Protein AF-A0A818JCE4-F1 (afdb_monomer)

Foldseek 3Di:
DDPLPVVLLVLLVVCVVVVHALQVSLVVCCVVPHNPSDDSVRSNVSNVCVVCPVDLVVVVVVCCVVPHNPSDDSVRSRVQSVCVVVVNPDPDDDPPPPDDDVVVVVVVVVVVVVPD

Mean predicted aligned error: 14.87 Å

Secondary structure (DSSP, 8-state):
---THHHHHHHHHHHHHTT--HHHHHHHHHHHH-TTSS-HHHHHHHHHHHHTTS-HHHHHHHHHHHH-TTSS-HHHHHHHHHHHHTT----SPPP-TTS--HHHHHHHHHHHHT--

Structure (mmCIF, N/CA/C/O backbone):
data_AF-A0A818JCE4-F1
#
_entry.id   AF-A0A818JCE4-F1
#
loop_
_atom_site.group_PDB
_atom_site.id
_atom_site.type_symbol
_atom_site.label_atom_id
_atom_site.label_alt_id
_atom_site.label_comp_id
_atom_site.label_asym_id
_atom_site.label_entity_id
_atom_site.label_seq_id
_atom_site.pdbx_PDB_ins_code
_atom_site.Cartn_x
_atom_site.Cartn_y
_atom_site.Cartn_z
_atom_site.occupancy
_atom_site.B_iso_or_equiv
_atom_site.auth_seq_id
_atom_site.auth_comp_id
_atom_site.auth_asym_id
_atom_site.auth_atom_id
_atom_site.pdbx_PDB_model_num
ATOM 1 N N . MET A 1 1 ? -24.124 -16.252 -5.272 1.00 34.28 1 MET A N 1
ATOM 2 C CA . MET A 1 1 ? -22.888 -17.059 -5.190 1.00 34.28 1 MET A CA 1
ATOM 3 C C . MET A 1 1 ? -21.723 -16.133 -4.848 1.00 34.28 1 MET A C 1
ATOM 5 O O . MET A 1 1 ? -21.240 -15.426 -5.712 1.00 34.28 1 MET A O 1
ATOM 9 N N . SER A 1 2 ? -21.408 -16.079 -3.548 1.00 39.69 2 SER A N 1
ATOM 10 C CA . SER A 1 2 ? -20.186 -15.589 -2.874 1.00 39.69 2 SER A CA 1
ATOM 11 C C . SER A 1 2 ? -19.444 -14.332 -3.381 1.00 39.69 2 SER A C 1
ATOM 13 O O . SER A 1 2 ? -18.324 -14.432 -3.872 1.00 39.69 2 SER A O 1
ATOM 15 N N . GLU A 1 3 ? -19.983 -13.146 -3.078 1.00 42.41 3 GLU A N 1
ATOM 16 C CA . GLU A 1 3 ? -19.278 -11.838 -3.121 1.00 42.41 3 GLU A CA 1
ATOM 17 C C . GLU A 1 3 ? -18.513 -11.514 -1.809 1.00 42.41 3 GLU A C 1
ATOM 19 O O . GLU A 1 3 ? -18.012 -10.417 -1.582 1.00 42.41 3 GLU A O 1
ATOM 24 N N . ILE A 1 4 ? -18.410 -12.485 -0.901 1.00 45.94 4 ILE A N 1
ATOM 25 C CA . ILE A 1 4 ? -17.935 -12.304 0.480 1.00 45.94 4 ILE A CA 1
ATOM 26 C C . ILE A 1 4 ? -16.392 -12.172 0.636 1.00 45.94 4 ILE A C 1
ATOM 28 O O . ILE A 1 4 ? -15.959 -11.446 1.536 1.00 45.94 4 ILE A O 1
ATOM 32 N N . PRO A 1 5 ? -15.508 -12.766 -0.204 1.00 50.84 5 PRO A N 1
ATOM 33 C CA . PRO A 1 5 ? -14.057 -12.758 0.057 1.00 50.84 5 PRO A CA 1
ATOM 34 C C . PRO A 1 5 ? -13.406 -11.365 0.125 1.00 50.84 5 PRO A C 1
ATOM 36 O O . PRO A 1 5 ? -12.368 -11.195 0.771 1.00 50.84 5 PRO A O 1
ATOM 39 N N . ASN A 1 6 ? -14.002 -10.367 -0.532 1.00 53.28 6 ASN A N 1
ATOM 40 C CA . ASN A 1 6 ? -13.457 -9.012 -0.604 1.00 53.28 6 ASN A CA 1
ATOM 41 C C . ASN A 1 6 ? -13.763 -8.172 0.644 1.00 53.28 6 ASN A C 1
ATOM 43 O O . ASN A 1 6 ? -12.963 -7.301 0.987 1.00 53.28 6 ASN A O 1
ATOM 47 N N . HIS A 1 7 ? -14.848 -8.446 1.376 1.00 65.06 7 HIS A N 1
ATOM 48 C CA . HIS A 1 7 ? -15.197 -7.670 2.572 1.00 65.06 7 HIS A CA 1
ATOM 49 C C . HIS A 1 7 ? -14.230 -7.924 3.729 1.00 65.06 7 HIS A C 1
ATOM 51 O O . HIS A 1 7 ? -13.784 -6.978 4.377 1.00 65.06 7 HIS A O 1
ATOM 57 N N . PHE A 1 8 ? -13.797 -9.173 3.926 1.00 76.06 8 PHE A N 1
ATOM 58 C CA . PHE A 1 8 ? -12.886 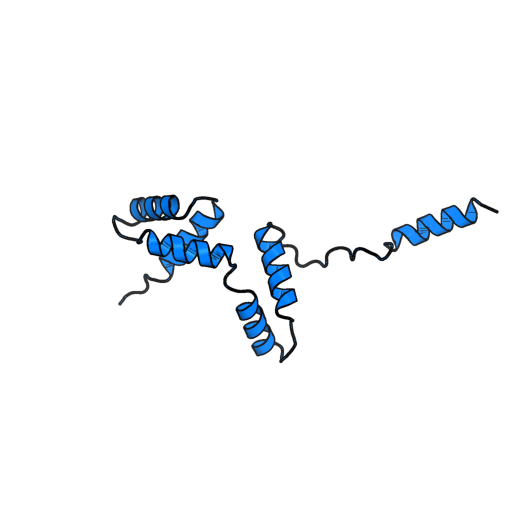-9.492 5.023 1.00 76.06 8 PHE A CA 1
ATOM 59 C C . PHE A 1 8 ? -11.535 -8.793 4.889 1.00 76.06 8 PHE A C 1
ATOM 61 O O . PHE A 1 8 ? -11.011 -8.323 5.889 1.00 76.06 8 PHE A O 1
ATOM 68 N N . ARG A 1 9 ? -10.984 -8.629 3.677 1.00 79.62 9 ARG A N 1
ATOM 69 C CA . ARG A 1 9 ? -9.742 -7.851 3.491 1.00 79.62 9 ARG A CA 1
ATOM 70 C C . ARG A 1 9 ? -9.874 -6.422 4.005 1.00 79.62 9 ARG A C 1
ATOM 72 O O . ARG A 1 9 ? -8.941 -5.936 4.634 1.00 79.62 9 ARG A O 1
ATOM 79 N N . HIS A 1 10 ? -11.007 -5.775 3.744 1.00 78.38 10 HIS A N 1
ATOM 80 C CA . HIS A 1 10 ? -11.258 -4.406 4.184 1.00 78.38 10 HIS A CA 1
ATOM 81 C C . HIS A 1 10 ? -11.431 -4.328 5.704 1.00 78.38 10 HIS A C 1
ATOM 83 O O . HIS A 1 10 ? -10.810 -3.474 6.329 1.00 78.38 10 HIS A O 1
ATOM 89 N N . CYS A 1 11 ? -12.167 -5.264 6.315 1.00 84.44 11 CYS A N 1
ATOM 90 C CA . CYS A 1 11 ? -12.270 -5.354 7.776 1.00 84.44 11 CYS A CA 1
ATOM 91 C C . CYS A 1 11 ? -10.900 -5.604 8.429 1.00 84.44 11 CYS A C 1
ATOM 93 O O . CYS A 1 11 ? -10.534 -4.941 9.393 1.00 84.44 11 CYS A O 1
ATOM 95 N N . ILE A 1 12 ? -10.099 -6.515 7.872 1.00 87.00 12 ILE A N 1
ATOM 96 C CA . ILE A 1 12 ? -8.763 -6.836 8.388 1.00 87.00 12 ILE A CA 1
ATOM 97 C C . ILE A 1 12 ? -7.802 -5.647 8.197 1.00 87.00 12 ILE A C 1
ATOM 99 O O . ILE A 1 12 ? -6.971 -5.391 9.065 1.00 87.00 12 ILE A O 1
ATOM 103 N N . LEU A 1 13 ? -7.910 -4.899 7.092 1.00 83.44 13 LEU A N 1
ATOM 104 C CA . LEU A 1 13 ? -7.129 -3.679 6.859 1.00 83.44 13 LEU A CA 1
ATOM 105 C C . LEU A 1 13 ? -7.497 -2.573 7.852 1.00 83.44 13 LEU A C 1
ATOM 107 O O . LEU A 1 13 ? -6.604 -1.921 8.387 1.00 83.44 13 LEU A O 1
ATOM 111 N N . TYR A 1 14 ? -8.788 -2.388 8.121 1.00 81.25 14 TYR A N 1
ATOM 112 C CA . TYR A 1 14 ? -9.271 -1.430 9.110 1.00 81.25 14 TYR A CA 1
ATOM 113 C C . TYR A 1 14 ? -8.698 -1.734 10.503 1.00 81.25 14 TYR A C 1
ATOM 115 O O . TYR A 1 14 ? -8.072 -0.878 11.123 1.00 81.25 14 TYR A O 1
ATOM 123 N N . GLU A 1 15 ? -8.792 -2.988 10.952 1.00 86.12 15 GLU A N 1
ATOM 124 C CA . GLU A 1 15 ? -8.204 -3.429 12.225 1.00 86.12 15 GLU A CA 1
ATOM 125 C C . GLU A 1 15 ? -6.676 -3.239 12.264 1.00 86.12 15 GLU A C 1
ATOM 127 O O . GLU A 1 15 ? -6.105 -2.848 13.284 1.00 86.12 15 GLU A O 1
ATOM 132 N N . PHE A 1 16 ? -5.992 -3.477 11.141 1.00 82.56 16 PHE A N 1
ATOM 133 C CA . PHE A 1 16 ? -4.557 -3.227 11.007 1.00 82.56 16 PHE A CA 1
ATOM 134 C C . PHE A 1 16 ? -4.207 -1.735 11.161 1.00 82.56 16 PHE A C 1
ATOM 136 O O . PHE A 1 16 ? -3.220 -1.392 11.818 1.00 82.56 16 PHE A O 1
ATOM 143 N N . GLN A 1 17 ? -5.020 -0.840 10.589 1.00 80.06 17 GLN A N 1
ATOM 144 C CA . GLN A 1 17 ? -4.861 0.615 10.704 1.00 80.06 17 GLN A CA 1
ATOM 145 C C . GLN A 1 17 ? -5.116 1.116 12.131 1.00 80.06 17 GLN A C 1
ATOM 147 O O . GLN A 1 17 ? -4.406 2.010 12.589 1.00 80.06 17 GLN A O 1
ATOM 152 N N . LEU A 1 18 ? -6.028 0.472 12.868 1.00 79.06 18 LEU A N 1
ATOM 153 C CA . LEU A 1 18 ? -6.259 0.704 14.299 1.00 79.06 18 LEU A CA 1
ATOM 154 C C . LEU A 1 18 ? -5.123 0.205 15.211 1.00 79.06 18 LEU A C 1
ATOM 156 O O . LEU A 1 18 ? -5.253 0.255 16.430 1.00 79.06 18 LEU A O 1
ATOM 160 N N . ARG A 1 19 ? -4.000 -0.269 14.648 1.00 79.06 19 ARG A N 1
ATOM 161 C CA . ARG A 1 19 ? -2.835 -0.798 15.384 1.00 79.06 19 ARG A CA 1
ATOM 162 C C . ARG A 1 19 ? -3.140 -2.041 16.229 1.00 79.06 19 ARG A C 1
ATOM 164 O O . ARG A 1 19 ? -2.328 -2.414 17.078 1.00 79.06 19 ARG A O 1
ATOM 171 N N . ASN A 1 20 ? -4.245 -2.736 15.961 1.00 83.75 20 ASN A N 1
ATOM 172 C CA . ASN A 1 20 ? -4.506 -4.034 16.574 1.00 83.75 20 ASN A CA 1
ATOM 173 C C . ASN A 1 20 ? -3.508 -5.082 16.061 1.00 83.75 20 ASN A C 1
ATOM 175 O O . ASN A 1 20 ? -2.771 -4.857 15.102 1.00 83.75 20 ASN A O 1
ATOM 179 N N . ASN A 1 21 ? -3.449 -6.243 16.717 1.00 88.81 21 ASN A N 1
ATOM 180 C CA . ASN A 1 21 ? -2.733 -7.412 16.200 1.00 88.81 21 ASN A CA 1
ATOM 181 C C . ASN A 1 21 ? -3.709 -8.384 15.512 1.00 88.81 21 ASN A C 1
ATOM 183 O O . ASN A 1 21 ? -4.920 -8.294 15.697 1.00 88.81 21 ASN A O 1
ATOM 187 N N . ALA A 1 22 ? -3.185 -9.322 14.718 1.00 89.62 22 ALA A N 1
ATOM 188 C CA . ALA A 1 22 ? -4.004 -10.200 13.879 1.00 89.62 22 ALA A CA 1
ATOM 189 C C . ALA A 1 22 ? -5.020 -11.044 14.674 1.00 89.62 22 ALA A C 1
ATOM 191 O O . ALA A 1 22 ? -6.136 -11.255 14.206 1.00 89.62 22 ALA A O 1
ATOM 192 N N . SER A 1 23 ? -4.661 -11.484 15.883 1.00 92.25 23 SER A N 1
ATOM 193 C CA . SER A 1 23 ? -5.542 -12.288 16.737 1.00 92.25 23 SER A CA 1
ATOM 194 C C . SER A 1 23 ? -6.620 -11.447 17.428 1.00 92.25 23 SER A C 1
ATOM 196 O O . SER A 1 23 ? -7.728 -11.926 17.653 1.00 92.25 23 SER A O 1
ATOM 198 N N . ALA A 1 24 ? -6.341 -10.179 17.742 1.00 91.50 24 ALA A N 1
ATOM 199 C CA . ALA A 1 24 ? -7.370 -9.220 18.146 1.00 91.50 24 ALA A CA 1
ATOM 200 C C . ALA A 1 24 ? -8.330 -8.916 16.985 1.00 91.50 24 ALA A C 1
ATOM 202 O O . ALA A 1 24 ? -9.538 -9.015 17.167 1.00 91.50 24 ALA A O 1
ATOM 203 N N . ALA A 1 25 ? -7.801 -8.674 15.782 1.00 91.50 25 ALA A N 1
ATOM 204 C CA . ALA A 1 25 ? -8.604 -8.453 14.581 1.00 91.50 25 ALA A CA 1
ATOM 205 C C . ALA A 1 25 ? -9.538 -9.639 14.287 1.00 91.50 25 ALA A C 1
ATOM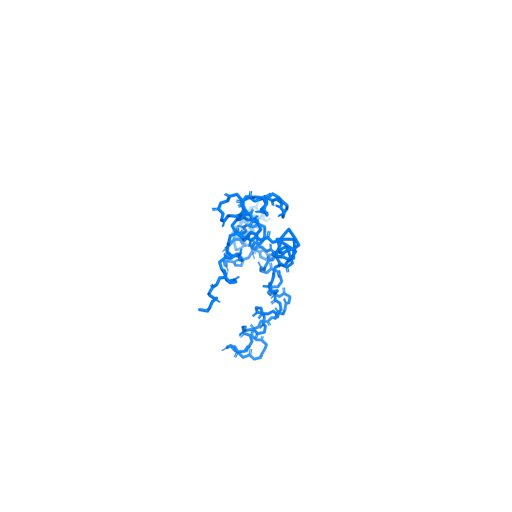 207 O O . ALA A 1 25 ? -10.721 -9.441 14.043 1.00 91.50 25 ALA A O 1
ATOM 208 N N . ALA A 1 26 ? -9.040 -10.879 14.370 1.00 92.62 26 ALA A N 1
ATOM 209 C CA . ALA A 1 26 ? -9.865 -12.073 14.172 1.00 92.62 26 ALA A CA 1
ATOM 210 C C . ALA A 1 26 ? -11.026 -12.157 15.177 1.00 92.62 26 ALA A C 1
ATOM 212 O O . ALA A 1 26 ? -12.158 -12.422 14.783 1.00 92.62 26 ALA A O 1
ATOM 213 N N . ARG A 1 27 ? -10.767 -11.878 16.462 1.00 93.69 27 ARG A N 1
ATOM 214 C CA . ARG A 1 27 ? -11.814 -11.859 17.496 1.00 93.69 27 ARG A CA 1
ATOM 215 C C . ARG A 1 27 ? -12.839 -10.753 17.258 1.00 93.69 27 ARG A C 1
ATOM 217 O O . ARG A 1 27 ? -14.028 -11.038 17.324 1.00 93.69 27 ARG A O 1
ATOM 224 N N . ASN A 1 28 ? -12.394 -9.537 16.947 1.00 90.06 28 ASN A N 1
ATOM 225 C CA . ASN A 1 28 ? -13.278 -8.399 16.679 1.00 90.06 28 ASN A CA 1
ATOM 226 C C . ASN A 1 28 ? -14.188 -8.676 15.473 1.00 90.06 28 ASN A C 1
ATOM 228 O O . ASN A 1 28 ? -15.398 -8.470 15.542 1.00 90.06 28 ASN A O 1
ATOM 232 N N . ILE A 1 29 ? -13.617 -9.218 14.394 1.00 88.88 29 ILE A N 1
ATOM 233 C CA . ILE A 1 29 ? -14.356 -9.552 13.172 1.00 88.88 29 ILE A CA 1
ATOM 234 C C . ILE A 1 29 ? -15.368 -10.674 13.434 1.00 88.88 29 ILE A C 1
ATOM 236 O O . ILE A 1 29 ? -16.519 -10.545 13.029 1.00 88.88 29 ILE A O 1
ATOM 240 N N . CYS A 1 30 ? -14.985 -11.745 14.136 1.00 90.62 30 CYS A N 1
ATOM 241 C CA . CYS A 1 30 ? -15.916 -12.823 14.487 1.00 90.62 30 CYS A CA 1
ATOM 242 C C . CYS A 1 30 ? -17.016 -12.358 15.454 1.00 90.62 30 CYS A C 1
ATOM 244 O O . CYS A 1 30 ? -18.160 -12.780 15.327 1.00 90.62 30 CYS A O 1
ATOM 246 N N . ALA A 1 31 ? -16.709 -11.459 16.392 1.00 89.44 31 ALA A N 1
ATOM 247 C CA . ALA A 1 31 ? -17.718 -10.887 17.281 1.00 89.44 31 ALA A CA 1
ATOM 248 C C . ALA A 1 31 ? -18.751 -10.038 16.517 1.00 89.44 31 ALA A C 1
ATOM 250 O O . ALA A 1 31 ? -19.929 -10.056 16.859 1.00 89.44 31 ALA A O 1
ATOM 251 N N . ALA A 1 32 ? -18.321 -9.318 15.476 1.00 87.31 32 ALA A N 1
ATOM 252 C CA . ALA A 1 32 ? -19.190 -8.448 14.686 1.00 87.31 32 ALA A CA 1
ATOM 253 C C . ALA A 1 32 ? -19.971 -9.184 13.581 1.00 87.31 32 ALA A C 1
ATOM 255 O O . ALA A 1 32 ? -21.103 -8.811 13.284 1.00 87.31 32 ALA A O 1
ATOM 256 N N . LEU A 1 33 ? -19.366 -10.193 12.946 1.00 84.38 33 LEU A N 1
ATOM 257 C CA . LEU A 1 33 ? -19.892 -10.833 11.728 1.00 84.38 33 LEU A CA 1
ATOM 258 C C . LEU A 1 33 ? -20.330 -12.290 11.925 1.00 84.38 33 LEU A C 1
ATOM 260 O O . LEU A 1 33 ? -20.828 -12.907 10.985 1.00 84.38 33 LEU A O 1
ATOM 264 N N . GLY A 1 34 ? -20.156 -12.835 13.127 1.00 86.88 34 GLY A N 1
ATOM 265 C CA . GLY A 1 34 ? -20.505 -14.208 13.470 1.00 86.88 34 GLY A CA 1
ATOM 266 C C . GLY A 1 34 ? -19.284 -15.086 13.729 1.00 86.88 34 GLY A C 1
ATOM 267 O O . GLY A 1 34 ? -18.193 -14.892 13.182 1.00 86.88 34 GLY A O 1
ATOM 268 N N . GLU A 1 35 ? -19.476 -16.080 14.591 1.00 87.19 35 GLU A N 1
ATOM 269 C CA . GLU A 1 35 ? -18.423 -17.017 14.956 1.00 87.19 35 GLU A CA 1
ATOM 270 C C . GLU A 1 35 ? -17.920 -17.777 13.718 1.00 87.19 35 GLU A C 1
ATOM 272 O O . GLU A 1 35 ? -18.698 -18.280 12.909 1.00 87.19 35 GLU A O 1
ATOM 277 N N . GLY A 1 36 ? -16.598 -17.814 13.534 1.00 82.94 36 GLY A N 1
ATOM 278 C CA . GLY A 1 36 ? -15.974 -18.446 12.370 1.00 82.94 36 GLY A CA 1
ATOM 279 C C . GLY A 1 36 ? -15.993 -17.612 11.083 1.00 82.94 36 GLY A C 1
ATOM 280 O O . GLY A 1 36 ? -15.524 -18.104 10.057 1.00 82.94 36 GLY A O 1
ATOM 281 N N . ALA A 1 37 ? -16.458 -16.356 11.117 1.00 84.69 37 ALA A N 1
ATOM 282 C CA . ALA A 1 37 ? -16.469 -15.475 9.946 1.00 84.69 37 ALA A CA 1
ATOM 283 C C . ALA A 1 37 ? -15.077 -15.295 9.310 1.00 84.69 37 ALA A C 1
ATOM 285 O O . ALA A 1 37 ? -14.953 -15.222 8.088 1.00 84.69 37 ALA A O 1
ATOM 286 N N . VAL A 1 38 ? -14.014 -15.264 10.121 1.00 84.94 38 VAL A N 1
ATOM 287 C CA . VAL A 1 38 ? -12.632 -15.245 9.633 1.00 84.94 38 VAL A CA 1
ATOM 288 C C . VAL A 1 38 ? -11.737 -16.153 10.472 1.00 84.94 38 VAL A C 1
ATOM 290 O O . VAL A 1 38 ? -11.775 -16.140 11.701 1.00 84.94 38 VAL A O 1
ATOM 293 N N . ALA A 1 39 ? -10.885 -16.936 9.810 1.00 88.62 39 ALA A N 1
ATOM 294 C CA . ALA A 1 39 ? -9.869 -17.711 10.507 1.00 88.62 39 ALA A CA 1
ATOM 295 C C . ALA A 1 39 ? -8.725 -16.799 10.978 1.00 88.62 39 ALA A C 1
ATOM 297 O O . ALA A 1 39 ? -8.248 -15.941 10.234 1.00 88.62 39 ALA A O 1
ATOM 298 N N . ASP A 1 40 ? -8.195 -17.048 12.176 1.00 89.12 40 ASP A N 1
ATOM 299 C CA . ASP A 1 40 ? -7.036 -16.313 12.708 1.00 89.12 40 ASP A CA 1
ATOM 300 C C . ASP A 1 40 ? -5.821 -16.370 11.756 1.00 89.12 40 ASP A C 1
ATOM 302 O O . ASP A 1 40 ? -5.113 -15.376 11.567 1.00 89.12 40 ASP A O 1
ATOM 306 N N . ARG A 1 41 ? -5.631 -17.502 11.064 1.00 90.81 41 ARG A N 1
ATOM 307 C CA . ARG A 1 41 ? -4.611 -17.650 10.013 1.00 90.81 41 ARG A CA 1
ATOM 308 C C . ARG A 1 41 ? -4.787 -16.624 8.890 1.00 90.81 41 ARG A C 1
ATOM 310 O O . ARG A 1 41 ? -3.811 -16.012 8.471 1.00 90.81 41 ARG A O 1
ATOM 317 N N . THR A 1 42 ? -6.022 -16.392 8.450 1.00 90.25 42 THR A N 1
ATOM 318 C CA . THR A 1 42 ? -6.345 -15.424 7.396 1.00 90.25 42 THR A CA 1
ATOM 319 C C . THR A 1 42 ? -5.981 -14.006 7.826 1.00 90.25 42 THR A C 1
ATOM 321 O O . THR A 1 42 ? -5.331 -13.294 7.063 1.00 90.25 42 THR A O 1
ATOM 324 N N . CYS A 1 43 ? -6.313 -13.605 9.057 1.00 89.38 43 CYS A N 1
ATOM 325 C CA . CYS A 1 43 ? -5.898 -12.306 9.596 1.00 89.38 43 CYS A CA 1
ATOM 326 C C . CYS A 1 43 ? -4.372 -12.179 9.654 1.00 89.38 43 CYS A C 1
ATOM 328 O O . CYS A 1 43 ? -3.831 -11.151 9.249 1.00 89.38 43 CYS A O 1
ATOM 330 N N . ARG A 1 44 ? -3.660 -13.224 10.097 1.00 91.00 44 ARG A N 1
ATOM 331 C CA . ARG A 1 44 ? -2.188 -13.231 10.145 1.00 91.00 44 ARG A CA 1
ATOM 332 C C . ARG A 1 44 ? -1.556 -13.077 8.765 1.00 91.00 44 ARG A C 1
ATOM 334 O O . ARG A 1 44 ? -0.658 -12.250 8.609 1.00 91.00 44 ARG A O 1
ATOM 341 N N . ASP A 1 45 ? -2.045 -13.809 7.770 1.00 88.00 45 ASP A N 1
ATOM 342 C CA . ASP A 1 45 ? -1.539 -13.737 6.397 1.00 88.00 45 ASP A CA 1
ATOM 343 C C . ASP A 1 45 ? -1.779 -12.351 5.779 1.00 88.00 45 ASP A C 1
ATOM 345 O O . ASP A 1 45 ? -0.897 -11.795 5.122 1.00 88.00 45 ASP A O 1
ATOM 349 N N . TRP A 1 46 ? -2.941 -11.745 6.037 1.00 86.75 46 TRP A N 1
ATOM 350 C CA . TRP A 1 46 ? -3.249 -10.378 5.605 1.00 86.75 46 TRP A CA 1
ATOM 351 C C . TRP A 1 46 ? -2.400 -9.326 6.307 1.00 86.75 46 TRP A C 1
ATOM 353 O O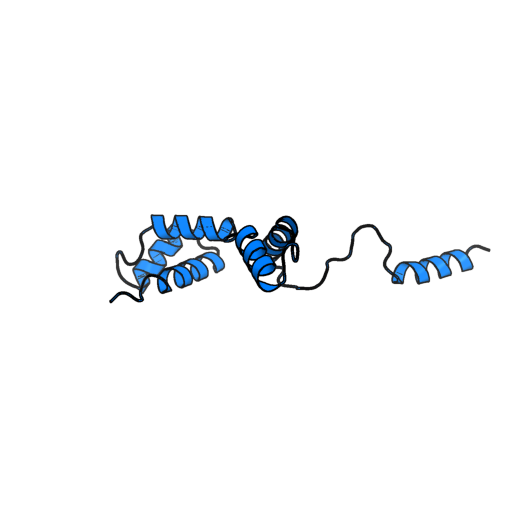 . TRP A 1 46 ? -1.820 -8.474 5.643 1.00 86.75 46 TRP A O 1
ATOM 363 N N . PHE A 1 47 ? -2.249 -9.418 7.626 1.00 86.00 47 PHE A N 1
ATOM 364 C CA . PHE A 1 47 ? -1.387 -8.525 8.397 1.00 86.00 47 PHE A CA 1
ATOM 365 C C . PHE A 1 47 ? 0.066 -8.610 7.940 1.00 86.00 47 PHE A C 1
ATOM 367 O O . PHE A 1 47 ? 0.741 -7.587 7.834 1.00 86.00 47 PHE A O 1
ATOM 374 N N . LYS A 1 48 ? 0.547 -9.818 7.631 1.00 84.12 48 LYS A N 1
ATOM 375 C CA . LYS A 1 48 ? 1.867 -10.026 7.039 1.00 84.12 48 LYS A CA 1
ATOM 376 C C . LYS A 1 48 ? 1.974 -9.299 5.694 1.00 84.12 48 LYS A C 1
ATOM 378 O O . LYS A 1 48 ? 2.861 -8.469 5.534 1.00 84.12 48 LYS A O 1
ATOM 383 N N . ARG A 1 49 ? 1.011 -9.501 4.788 1.00 77.50 49 ARG A N 1
ATOM 384 C CA . ARG A 1 49 ? 0.943 -8.811 3.485 1.00 77.50 49 ARG A CA 1
ATOM 385 C C . ARG A 1 49 ? 0.860 -7.287 3.596 1.00 77.50 49 ARG A C 1
ATOM 387 O O . ARG A 1 49 ? 1.430 -6.592 2.761 1.00 77.50 49 ARG A O 1
ATOM 394 N N . PHE A 1 50 ? 0.171 -6.756 4.605 1.00 77.00 50 PHE A N 1
ATOM 395 C CA . PHE A 1 50 ? 0.081 -5.314 4.852 1.00 77.00 50 PHE A CA 1
ATOM 396 C C . PHE A 1 50 ? 1.388 -4.740 5.407 1.00 77.00 50 PHE A C 1
ATOM 398 O O . PHE A 1 50 ? 1.839 -3.695 4.945 1.00 77.00 50 PHE A O 1
ATOM 405 N N . ARG A 1 51 ? 2.058 -5.446 6.328 1.00 74.75 51 ARG A N 1
ATOM 406 C CA . ARG A 1 51 ? 3.392 -5.064 6.841 1.00 74.75 51 ARG A CA 1
ATOM 407 C C . ARG A 1 51 ? 4.462 -5.106 5.753 1.00 74.75 51 ARG A C 1
ATOM 409 O O . ARG A 1 51 ? 5.323 -4.226 5.689 1.00 74.75 51 ARG A O 1
ATOM 416 N N . GLU A 1 52 ? 4.365 -6.105 4.885 1.00 70.25 52 GLU A N 1
ATOM 417 C CA . GLU A 1 52 ? 5.195 -6.285 3.691 1.00 70.25 52 GLU A CA 1
ATOM 418 C C . GLU A 1 52 ? 4.750 -5.377 2.528 1.00 70.25 52 GLU A C 1
ATOM 420 O O . GLU A 1 52 ? 5.426 -5.311 1.504 1.00 70.25 52 GLU A O 1
ATOM 425 N N . GLY A 1 53 ? 3.656 -4.623 2.706 1.00 66.06 53 GLY A N 1
ATOM 426 C CA . GLY A 1 53 ? 3.226 -3.545 1.823 1.00 66.06 53 GLY A CA 1
ATOM 427 C C . GLY A 1 53 ? 2.834 -3.999 0.424 1.00 66.06 53 GLY A C 1
ATOM 428 O O . GLY A 1 53 ? 3.271 -3.356 -0.519 1.00 66.06 53 GLY A O 1
ATOM 429 N N . ASN A 1 54 ? 2.080 -5.100 0.290 1.00 58.16 54 ASN A N 1
ATOM 430 C CA . ASN A 1 54 ? 1.489 -5.635 -0.951 1.00 58.16 54 ASN A CA 1
ATOM 431 C C . ASN A 1 54 ? 1.712 -4.776 -2.219 1.00 58.16 54 ASN A C 1
ATOM 433 O O . ASN A 1 54 ? 0.974 -3.835 -2.490 1.00 58.16 54 ASN A O 1
ATOM 437 N N . ASN A 1 55 ? 2.641 -5.123 -3.102 1.00 71.00 55 ASN A N 1
ATOM 438 C CA . ASN A 1 55 ? 4.081 -5.120 -2.867 1.00 71.00 55 ASN A CA 1
ATOM 439 C C . ASN A 1 55 ? 4.604 -4.000 -3.785 1.00 71.00 55 ASN A C 1
ATOM 441 O O . ASN A 1 55 ? 4.086 -3.848 -4.894 1.00 71.00 55 ASN A O 1
ATOM 445 N N . ALA A 1 56 ? 5.575 -3.199 -3.360 1.00 71.44 56 ALA A N 1
ATOM 446 C CA . ALA A 1 56 ? 6.126 -2.124 -4.190 1.00 71.44 56 ALA A CA 1
ATOM 447 C C . ALA A 1 56 ? 6.462 -2.561 -5.635 1.00 71.44 56 ALA A C 1
ATOM 449 O O . ALA A 1 56 ? 6.303 -1.776 -6.561 1.00 71.44 56 ALA A O 1
ATOM 450 N N . SER A 1 57 ? 6.824 -3.829 -5.851 1.00 77.00 57 SER A N 1
ATOM 451 C CA . SER A 1 57 ? 7.099 -4.409 -7.172 1.00 77.00 57 SER A CA 1
ATOM 452 C C . SER A 1 57 ? 5.854 -4.637 -8.041 1.00 77.00 57 SER A C 1
ATOM 454 O O . SER A 1 57 ? 5.939 -4.671 -9.263 1.00 77.00 57 SER A O 1
ATOM 456 N N . ALA A 1 58 ? 4.672 -4.814 -7.458 1.00 78.50 58 ALA A N 1
ATOM 457 C CA . ALA A 1 58 ? 3.393 -4.858 -8.153 1.00 78.50 58 ALA A CA 1
ATOM 458 C C . ALA A 1 58 ? 2.979 -3.446 -8.556 1.00 78.50 58 ALA A C 1
ATOM 460 O O . ALA A 1 58 ? 2.558 -3.251 -9.690 1.00 78.50 58 ALA A O 1
ATOM 461 N N . ALA A 1 59 ? 3.183 -2.465 -7.671 1.00 79.44 59 ALA A N 1
ATOM 462 C CA . ALA A 1 59 ? 3.018 -1.060 -8.025 1.00 79.44 59 ALA A CA 1
ATOM 463 C C . ALA A 1 59 ? 3.970 -0.672 -9.167 1.00 79.44 59 ALA A C 1
ATOM 465 O O . ALA A 1 59 ? 3.511 -0.146 -10.174 1.00 79.44 59 ALA A O 1
ATOM 466 N N . ALA A 1 60 ? 5.254 -1.034 -9.074 1.00 84.06 60 ALA A N 1
ATOM 467 C CA . ALA A 1 60 ? 6.239 -0.779 -10.121 1.00 84.06 60 ALA A CA 1
ATOM 468 C C . ALA A 1 60 ? 5.843 -1.421 -11.459 1.00 84.06 60 ALA A C 1
ATOM 470 O O . ALA A 1 60 ? 5.828 -0.744 -12.482 1.00 84.06 60 ALA A O 1
ATOM 471 N N . ARG A 1 61 ? 5.444 -2.703 -11.460 1.00 85.69 61 ARG A N 1
ATOM 472 C CA . ARG A 1 61 ? 4.972 -3.390 -12.676 1.00 85.69 61 ARG A CA 1
ATOM 473 C C . ARG A 1 61 ? 3.742 -2.726 -13.286 1.00 85.69 61 ARG A C 1
ATOM 475 O O . ARG A 1 61 ? 3.705 -2.553 -14.496 1.00 85.69 61 ARG A O 1
ATOM 482 N N . ASN A 1 62 ? 2.761 -2.345 -12.472 1.00 82.88 62 ASN A N 1
ATOM 483 C CA . ASN A 1 62 ? 1.547 -1.692 -12.961 1.00 82.88 62 ASN A CA 1
ATOM 484 C C . ASN A 1 62 ? 1.848 -0.304 -13.541 1.00 82.88 62 ASN A C 1
ATOM 486 O O . ASN A 1 62 ? 1.314 0.046 -14.589 1.00 82.88 62 ASN A O 1
ATOM 490 N N . ILE A 1 63 ? 2.727 0.463 -12.890 1.00 83.69 63 ILE A N 1
ATOM 491 C CA . ILE A 1 63 ? 3.157 1.781 -13.368 1.00 83.69 63 ILE A CA 1
ATOM 492 C C . ILE A 1 63 ? 3.905 1.639 -14.695 1.00 83.69 63 ILE A C 1
ATOM 494 O O . ILE A 1 63 ? 3.563 2.326 -15.651 1.00 83.69 63 ILE A O 1
ATOM 498 N N . CYS A 1 64 ? 4.857 0.709 -14.798 1.00 89.94 64 CYS A N 1
ATOM 499 C CA . CYS A 1 64 ? 5.570 0.460 -16.051 1.00 89.94 64 CYS A CA 1
ATOM 500 C C . CYS A 1 64 ? 4.647 -0.067 -17.162 1.00 89.94 64 CYS A C 1
ATOM 502 O O . CYS A 1 64 ? 4.811 0.295 -18.321 1.00 89.94 64 CYS A O 1
ATOM 504 N N . ALA A 1 65 ? 3.642 -0.882 -16.834 1.00 85.75 65 ALA A N 1
ATOM 505 C CA . ALA A 1 65 ? 2.662 -1.343 -17.818 1.00 85.75 65 ALA A CA 1
ATOM 506 C C . ALA A 1 65 ? 1.780 -0.202 -18.359 1.00 85.75 65 ALA A C 1
ATOM 508 O O . ALA A 1 65 ? 1.390 -0.236 -19.521 1.00 85.75 65 ALA A O 1
ATOM 509 N N . ALA A 1 66 ? 1.465 0.799 -17.530 1.00 85.31 66 ALA A N 1
ATOM 510 C CA . ALA A 1 66 ? 0.607 1.922 -17.908 1.00 85.31 66 ALA A CA 1
ATOM 511 C C . ALA A 1 66 ? 1.368 3.083 -18.570 1.00 85.31 66 ALA A C 1
ATOM 513 O O . ALA A 1 66 ? 0.829 3.738 -19.457 1.00 85.31 66 ALA A O 1
ATOM 514 N N . LEU A 1 67 ? 2.597 3.358 -18.121 1.00 86.81 67 LEU A N 1
ATOM 515 C CA . LEU A 1 67 ? 3.375 4.543 -18.507 1.00 86.81 67 LEU A CA 1
ATOM 516 C C . LEU A 1 67 ? 4.590 4.222 -19.389 1.00 86.81 67 LEU A C 1
ATOM 518 O O . LEU A 1 67 ? 5.253 5.140 -19.864 1.00 86.81 67 LEU A O 1
ATOM 522 N N . GLY A 1 68 ? 4.878 2.940 -19.617 1.00 90.75 68 GLY A N 1
ATOM 523 C CA . GLY A 1 68 ? 6.021 2.472 -20.395 1.00 90.75 68 GLY A CA 1
ATOM 524 C C . GLY A 1 68 ? 7.103 1.814 -19.538 1.00 90.75 68 GLY A C 1
ATOM 525 O O . GLY A 1 68 ? 7.255 2.082 -18.342 1.00 90.75 68 GLY A O 1
ATOM 526 N N . GLU A 1 69 ? 7.866 0.919 -20.165 1.00 93.06 69 GLU A N 1
ATOM 527 C CA . GLU A 1 69 ? 8.970 0.227 -19.507 1.00 93.06 69 GLU A CA 1
ATOM 528 C C . GLU A 1 69 ? 9.988 1.241 -18.959 1.00 93.06 69 GLU A C 1
ATOM 530 O O . GLU A 1 69 ? 10.415 2.159 -19.655 1.00 93.06 69 GLU A O 1
ATOM 535 N N . GLY A 1 70 ? 10.348 1.100 -17.681 1.00 90.94 70 GLY A N 1
ATOM 536 C CA . GLY A 1 70 ? 11.277 2.012 -17.009 1.00 90.94 70 GLY A CA 1
ATOM 537 C C . GLY A 1 70 ? 10.65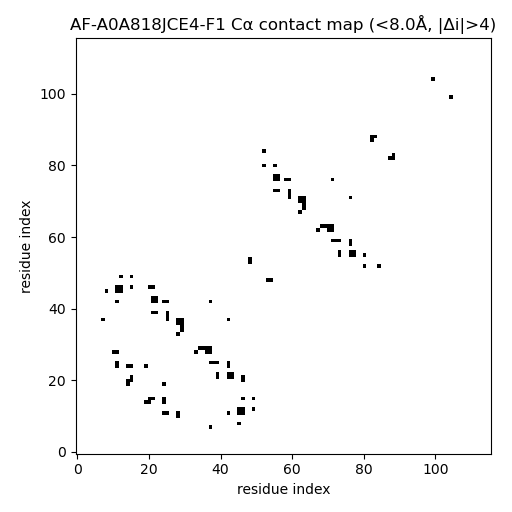0 3.285 -16.429 1.00 90.94 70 GLY A C 1
ATOM 538 O O . GLY A 1 70 ? 11.381 4.080 -15.842 1.00 90.94 70 GLY A O 1
ATOM 539 N N . ALA A 1 71 ? 9.325 3.469 -16.506 1.00 90.38 71 ALA A N 1
ATOM 540 C CA . ALA A 1 71 ? 8.641 4.631 -15.924 1.00 90.38 71 ALA A CA 1
ATOM 541 C C . ALA A 1 71 ? 8.885 4.805 -14.413 1.00 90.38 71 ALA A C 1
ATOM 543 O O . ALA A 1 71 ? 8.869 5.922 -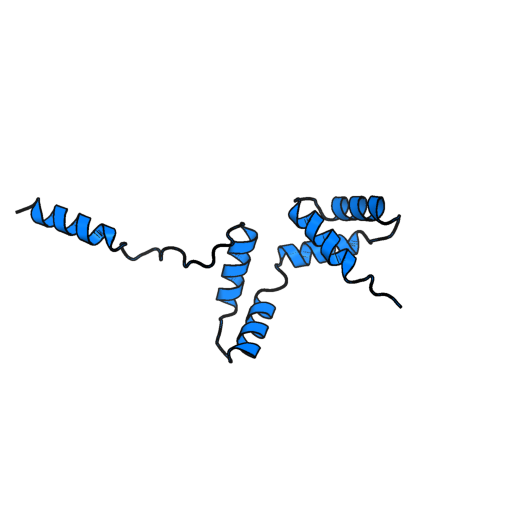13.898 1.00 90.38 71 ALA A O 1
ATOM 544 N N . VAL A 1 72 ? 9.124 3.708 -13.688 1.00 89.50 72 VAL A N 1
ATOM 545 C CA . VAL A 1 72 ? 9.531 3.760 -12.283 1.00 89.50 72 VAL A CA 1
ATOM 546 C C . VAL A 1 72 ? 10.459 2.600 -11.937 1.00 89.50 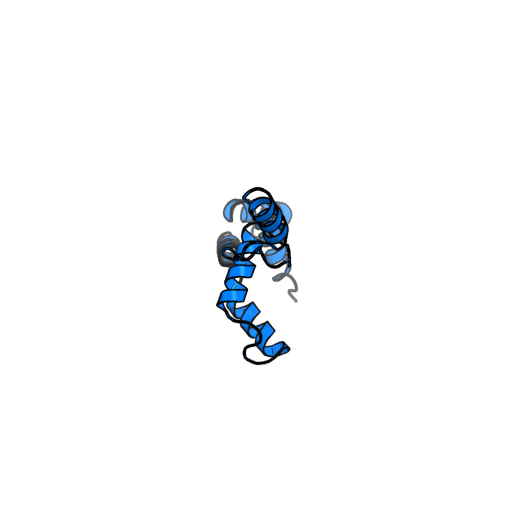72 VAL A C 1
ATOM 548 O O . VAL A 1 72 ? 10.274 1.468 -12.385 1.00 89.50 72 VAL A O 1
ATOM 551 N N . ALA A 1 73 ? 11.453 2.867 -11.092 1.00 88.81 73 ALA A N 1
ATOM 552 C CA . ALA A 1 73 ? 12.289 1.820 -10.525 1.00 88.81 73 ALA A CA 1
ATOM 553 C C . ALA A 1 73 ? 11.582 1.135 -9.345 1.00 88.81 73 ALA A C 1
ATOM 555 O O . ALA A 1 73 ? 10.953 1.790 -8.512 1.00 88.81 73 ALA A O 1
ATOM 556 N N . ASP A 1 74 ? 11.778 -0.178 -9.200 1.00 84.81 74 ASP A N 1
ATOM 557 C CA . ASP A 1 74 ? 11.268 -0.954 -8.059 1.00 84.81 74 ASP A CA 1
ATOM 558 C C . ASP A 1 74 ? 11.681 -0.338 -6.710 1.00 84.81 74 ASP A C 1
ATOM 560 O O . ASP A 1 74 ? 10.880 -0.243 -5.779 1.00 84.81 74 ASP A O 1
ATOM 564 N N . ARG A 1 75 ? 12.918 0.171 -6.632 1.00 85.88 75 ARG A N 1
ATOM 565 C CA . ARG A 1 75 ? 13.442 0.883 -5.460 1.00 85.88 75 ARG A CA 1
ATOM 566 C C . ARG A 1 75 ? 12.621 2.127 -5.119 1.00 85.88 75 ARG A C 1
ATOM 568 O O . ARG A 1 75 ? 12.274 2.309 -3.958 1.00 85.88 75 ARG A O 1
ATOM 575 N N . THR A 1 76 ? 12.255 2.929 -6.115 1.00 85.31 76 THR A N 1
ATOM 576 C CA . THR A 1 76 ? 11.437 4.132 -5.925 1.00 8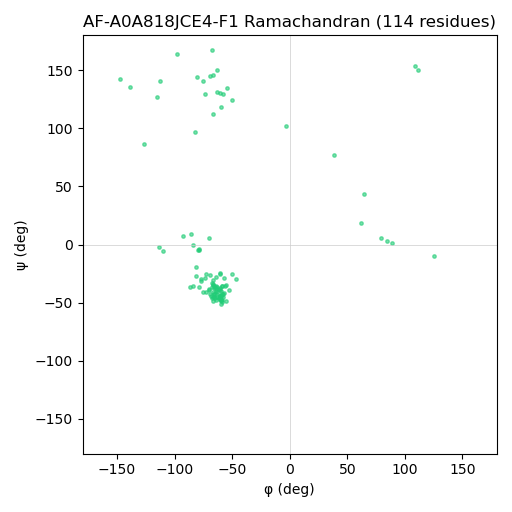5.31 76 THR A CA 1
ATOM 577 C C . THR A 1 76 ? 10.074 3.770 -5.345 1.00 85.31 76 THR A C 1
ATOM 579 O O . THR A 1 76 ? 9.651 4.364 -4.356 1.00 85.31 76 THR A O 1
ATOM 582 N N . CYS A 1 77 ? 9.411 2.735 -5.872 1.00 85.31 77 CYS A N 1
ATOM 583 C CA . CYS A 1 77 ? 8.161 2.250 -5.287 1.00 85.31 77 CYS A CA 1
ATOM 584 C C . CYS A 1 77 ? 8.352 1.764 -3.842 1.00 85.31 77 CYS A C 1
ATOM 586 O O . CYS A 1 77 ? 7.508 2.035 -2.992 1.00 85.31 77 CYS A O 1
ATOM 588 N N . ARG A 1 78 ? 9.460 1.082 -3.520 1.00 84.94 78 ARG A N 1
ATOM 589 C CA . ARG A 1 78 ? 9.739 0.637 -2.141 1.00 84.94 78 ARG A CA 1
ATOM 590 C C . ARG A 1 78 ? 9.917 1.808 -1.184 1.00 84.94 78 ARG A C 1
ATOM 592 O O . ARG A 1 78 ? 9.386 1.755 -0.074 1.00 84.94 78 ARG A O 1
ATOM 599 N N . ASP A 1 79 ? 10.628 2.844 -1.611 1.00 85.69 79 ASP A N 1
ATOM 600 C CA . ASP A 1 79 ? 10.873 4.040 -0.808 1.00 85.69 79 ASP A CA 1
ATOM 601 C C . ASP A 1 79 ? 9.564 4.803 -0.545 1.00 85.69 79 ASP A C 1
ATOM 603 O O . ASP A 1 79 ? 9.276 5.150 0.601 1.00 85.69 79 ASP A O 1
ATOM 607 N N . TRP A 1 80 ? 8.697 4.943 -1.551 1.00 84.62 80 TRP A N 1
ATOM 608 C CA . TRP A 1 80 ? 7.350 5.504 -1.385 1.00 84.62 80 TRP A CA 1
ATOM 609 C C . TRP A 1 80 ? 6.477 4.694 -0.421 1.00 84.62 80 TRP A C 1
ATOM 611 O O . TRP A 1 80 ? 5.907 5.239 0.522 1.00 84.62 80 TRP A O 1
ATOM 621 N N . PHE A 1 81 ? 6.435 3.370 -0.577 1.00 80.88 81 PHE A N 1
ATOM 622 C CA . PHE A 1 81 ? 5.692 2.496 0.337 1.00 80.88 81 PHE A CA 1
ATOM 623 C C . PHE A 1 81 ? 6.258 2.517 1.763 1.00 80.88 81 PHE A C 1
ATOM 625 O O . PHE A 1 81 ? 5.534 2.275 2.730 1.00 80.88 81 PHE A O 1
ATOM 632 N N . LYS A 1 82 ? 7.556 2.787 1.933 1.00 83.62 82 LYS A N 1
ATOM 633 C CA . LYS A 1 82 ? 8.148 3.026 3.251 1.00 83.62 82 LYS A CA 1
ATOM 634 C C . LYS A 1 82 ? 7.617 4.328 3.860 1.00 83.62 82 LYS A C 1
ATOM 636 O O . LYS A 1 82 ? 7.137 4.271 4.988 1.00 83.62 82 LYS A O 1
ATOM 641 N N . ARG A 1 83 ? 7.608 5.439 3.110 1.00 81.25 83 ARG A N 1
ATOM 642 C CA . ARG A 1 83 ? 7.042 6.729 3.560 1.00 81.25 83 ARG A CA 1
ATOM 643 C C . ARG A 1 83 ? 5.583 6.583 3.999 1.00 81.25 83 ARG A C 1
ATOM 645 O O . ARG A 1 83 ? 5.241 6.950 5.120 1.00 81.25 83 ARG A O 1
ATOM 652 N N . PHE A 1 84 ? 4.758 5.929 3.181 1.00 77.69 84 PHE A N 1
ATOM 653 C CA . PHE A 1 84 ? 3.345 5.703 3.500 1.00 77.69 84 PHE A CA 1
ATOM 654 C C . PHE A 1 84 ? 3.149 4.866 4.772 1.00 77.69 84 PHE A C 1
ATOM 656 O O . PHE A 1 84 ? 2.266 5.159 5.576 1.00 77.69 84 PHE A O 1
ATOM 663 N N . ARG A 1 85 ? 3.995 3.853 5.014 1.00 73.31 85 ARG A N 1
ATOM 664 C CA . ARG A 1 85 ? 3.959 3.060 6.261 1.00 73.31 85 ARG A CA 1
ATOM 665 C C . ARG A 1 85 ? 4.340 3.872 7.498 1.00 73.31 85 ARG A C 1
ATOM 667 O O . ARG A 1 85 ? 3.844 3.580 8.584 1.00 73.31 85 ARG A O 1
ATOM 674 N N . GLU A 1 86 ? 5.197 4.872 7.332 1.00 81.44 86 GLU A N 1
ATOM 675 C CA . GLU A 1 86 ? 5.581 5.826 8.377 1.00 81.44 86 GLU A CA 1
ATOM 676 C C . GLU A 1 86 ? 4.518 6.924 8.587 1.00 81.44 86 GLU A C 1
ATOM 678 O O . GLU A 1 86 ? 4.631 7.706 9.526 1.00 81.44 86 GLU A O 1
ATOM 683 N N . GLY A 1 87 ? 3.453 6.949 7.771 1.00 73.50 87 GLY A N 1
ATOM 684 C CA . GLY A 1 87 ? 2.359 7.924 7.843 1.00 73.50 87 GLY A CA 1
ATOM 685 C C . GLY A 1 87 ? 2.586 9.193 7.014 1.00 73.50 87 GLY A C 1
ATOM 686 O O . GLY A 1 87 ? 1.730 10.074 7.007 1.00 73.50 87 GLY A O 1
ATOM 687 N N . ASP A 1 88 ? 3.706 9.288 6.295 1.00 80.25 88 ASP A N 1
ATOM 688 C CA . ASP A 1 88 ? 4.000 10.381 5.366 1.00 80.25 88 ASP A CA 1
ATOM 689 C C . ASP A 1 88 ? 3.322 10.111 4.018 1.00 80.25 88 ASP A C 1
ATOM 691 O O . ASP A 1 88 ? 3.845 9.366 3.190 1.00 80.25 88 ASP A O 1
ATOM 695 N N . MET A 1 89 ? 2.148 10.715 3.824 1.00 77.69 89 MET A N 1
ATOM 696 C CA . MET A 1 89 ? 1.339 10.626 2.600 1.00 77.69 89 MET A CA 1
ATOM 697 C C . MET A 1 89 ? 1.625 11.764 1.602 1.00 77.69 89 MET A C 1
ATOM 699 O O . MET A 1 89 ? 0.900 11.903 0.619 1.00 77.69 89 MET A O 1
ATOM 703 N N . SER A 1 90 ? 2.643 12.599 1.849 1.00 83.56 90 SER A N 1
ATOM 704 C CA . SER A 1 90 ? 2.970 13.735 0.982 1.00 83.56 90 SER A CA 1
ATOM 705 C C . SER A 1 90 ? 3.614 13.268 -0.318 1.00 83.56 90 SER A C 1
ATOM 707 O O . SER A 1 90 ? 4.605 12.542 -0.280 1.00 83.56 90 SER A O 1
ATOM 709 N N . LEU A 1 91 ? 3.098 13.734 -1.458 1.00 79.44 91 LEU A N 1
ATOM 710 C CA . LEU A 1 91 ? 3.662 13.467 -2.787 1.00 79.44 91 LEU A CA 1
ATOM 711 C C . LEU A 1 91 ? 4.871 14.352 -3.121 1.00 79.44 91 LEU A C 1
ATOM 713 O O . LEU A 1 91 ? 5.508 14.148 -4.151 1.00 79.44 91 LEU A O 1
ATOM 717 N N . GLU A 1 92 ? 5.205 15.298 -2.245 1.00 82.62 92 GLU A N 1
ATOM 718 C CA . GLU A 1 92 ? 6.338 16.193 -2.436 1.00 82.62 92 GLU A CA 1
A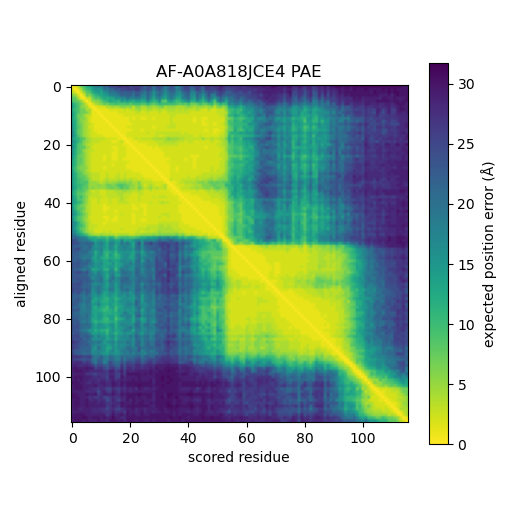TOM 719 C C . GLU A 1 92 ? 7.672 15.447 -2.307 1.00 82.62 92 GLU A C 1
ATOM 721 O O . GLU A 1 92 ? 7.849 14.522 -1.487 1.00 82.62 92 GLU A O 1
ATOM 726 N N . ASP A 1 93 ? 8.635 15.897 -3.111 1.00 76.06 93 ASP A N 1
ATOM 727 C CA . ASP A 1 93 ? 10.026 15.498 -2.975 1.00 76.06 93 ASP A CA 1
ATOM 728 C C . ASP A 1 93 ? 10.552 15.976 -1.620 1.00 76.06 93 ASP A C 1
ATOM 730 O O . ASP A 1 93 ? 10.403 17.135 -1.224 1.00 76.06 93 ASP A O 1
ATOM 734 N N . ARG A 1 94 ? 11.209 15.069 -0.891 1.00 72.06 94 ARG A N 1
ATOM 735 C CA . ARG A 1 94 ? 11.931 15.474 0.315 1.00 72.06 94 ARG A CA 1
ATOM 736 C C . ARG A 1 94 ? 13.104 16.370 -0.092 1.00 72.06 94 ARG A C 1
ATOM 738 O O . ARG A 1 94 ? 13.723 16.112 -1.131 1.00 72.06 94 ARG A O 1
ATOM 745 N N . PRO A 1 95 ? 13.466 17.367 0.736 1.00 71.00 95 PRO A N 1
ATOM 746 C CA . PRO A 1 95 ? 14.657 18.169 0.504 1.00 71.00 95 PRO A CA 1
ATOM 747 C C . PRO A 1 95 ? 15.851 17.251 0.252 1.00 71.00 95 PRO A C 1
ATOM 749 O O . PRO A 1 95 ? 16.141 16.355 1.052 1.00 71.00 95 PRO A O 1
ATOM 752 N N . ARG A 1 96 ? 16.523 17.435 -0.887 1.00 72.19 96 ARG A N 1
ATOM 753 C CA . ARG A 1 96 ? 17.705 16.641 -1.218 1.00 72.19 96 ARG A CA 1
ATOM 754 C C . ARG A 1 96 ? 18.801 17.006 -0.227 1.00 72.19 96 ARG A C 1
ATOM 756 O O . ARG A 1 96 ? 19.320 18.119 -0.254 1.00 72.19 96 ARG A O 1
ATOM 763 N N . SER A 1 97 ? 19.164 16.072 0.643 1.00 70.25 97 SER A N 1
ATOM 764 C CA . SER A 1 97 ? 20.326 16.234 1.510 1.00 70.25 97 SER A CA 1
ATOM 765 C C . SER A 1 97 ? 21.574 16.410 0.641 1.00 70.25 97 SER A C 1
ATOM 767 O O . SER A 1 97 ? 21.904 15.509 -0.132 1.00 70.25 97 SER A O 1
ATOM 769 N N . GLY A 1 98 ? 22.249 17.558 0.754 1.00 67.56 98 GLY A N 1
ATOM 770 C CA . GLY A 1 98 ? 23.561 17.792 0.138 1.00 67.56 98 GLY A CA 1
ATOM 771 C C . GLY A 1 98 ? 23.689 19.018 -0.771 1.00 67.56 98 GLY A C 1
ATOM 772 O O . GLY A 1 98 ? 24.815 19.361 -1.116 1.00 67.56 98 GLY A O 1
ATOM 773 N N . ARG A 1 99 ? 22.598 19.713 -1.135 1.00 59.38 99 ARG A N 1
ATOM 774 C CA . ARG A 1 99 ? 22.674 21.011 -1.838 1.00 59.38 99 ARG A CA 1
ATOM 775 C C . ARG A 1 99 ? 22.089 22.117 -0.949 1.00 59.38 99 ARG A C 1
ATOM 777 O O . ARG A 1 99 ? 20.959 21.937 -0.498 1.00 59.38 99 ARG A O 1
ATOM 784 N N . PRO A 1 100 ? 22.815 23.223 -0.694 1.00 57.69 100 PRO A N 1
ATOM 785 C CA . PRO A 1 100 ? 22.263 24.364 0.029 1.00 57.69 100 PRO A CA 1
ATOM 786 C C . PRO A 1 100 ? 20.979 24.844 -0.656 1.00 57.69 100 PRO A C 1
ATOM 788 O O . PRO A 1 100 ? 20.932 24.928 -1.888 1.00 57.69 100 PRO A O 1
ATOM 791 N N . LEU A 1 101 ? 19.935 25.100 0.135 1.00 55.53 101 LEU A N 1
ATOM 792 C CA . LEU A 1 101 ? 18.696 25.706 -0.355 1.00 55.53 101 LEU A CA 1
ATOM 793 C C . LEU A 1 101 ? 19.041 27.116 -0.862 1.00 55.53 101 LEU A C 1
ATOM 795 O O . LEU A 1 101 ? 19.954 27.739 -0.334 1.00 55.53 101 LEU A O 1
ATOM 799 N N . GLU A 1 102 ? 18.332 27.648 -1.856 1.00 56.00 102 GLU A N 1
ATOM 800 C CA . GLU A 1 102 ? 18.561 28.999 -2.414 1.00 56.00 102 GLU A CA 1
ATOM 801 C C . GLU A 1 102 ? 18.630 30.099 -1.328 1.00 56.00 102 GLU A C 1
ATOM 803 O O . GLU A 1 102 ? 19.347 31.087 -1.455 1.00 56.00 102 GLU A O 1
ATOM 808 N N . THR A 1 103 ? 17.989 29.850 -0.185 1.00 55.41 103 THR A N 1
ATOM 809 C CA . THR A 1 103 ? 18.036 30.648 1.047 1.00 55.41 103 THR A CA 1
ATOM 810 C C . THR A 1 103 ? 19.434 30.782 1.673 1.00 55.41 103 THR A C 1
ATOM 812 O O . THR A 1 103 ? 19.694 31.754 2.378 1.00 55.41 103 THR A O 1
ATOM 815 N N . ASP A 1 104 ? 20.356 29.852 1.417 1.00 60.47 104 ASP A N 1
ATOM 816 C CA . ASP A 1 104 ? 21.753 29.956 1.850 1.00 60.47 104 ASP A CA 1
ATOM 817 C C . ASP A 1 104 ? 22.590 30.839 0.915 1.00 60.47 104 ASP A C 1
ATOM 819 O O . ASP A 1 104 ? 23.612 31.351 1.355 1.00 60.47 104 ASP A O 1
ATOM 823 N N . ILE A 1 105 ? 22.168 31.089 -0.334 1.00 64.56 105 ILE A N 1
ATOM 824 C CA . ILE A 1 105 ? 22.888 32.001 -1.244 1.00 64.56 105 ILE A CA 1
ATOM 825 C C . ILE A 1 105 ? 22.770 33.441 -0.746 1.00 64.56 105 ILE A C 1
ATOM 827 O O . ILE A 1 105 ? 23.770 34.149 -0.687 1.00 64.56 105 ILE A O 1
ATOM 831 N N . GLU A 1 106 ? 21.577 33.865 -0.333 1.00 69.06 106 GLU A N 1
ATOM 832 C CA . GLU A 1 106 ? 21.372 35.205 0.232 1.00 69.06 106 GLU A CA 1
ATOM 833 C C . GLU A 1 106 ? 22.112 35.371 1.568 1.00 69.06 106 GLU A C 1
ATOM 835 O O . GLU A 1 106 ? 22.741 36.398 1.809 1.00 69.06 106 GLU A O 1
ATOM 840 N N . ARG A 1 107 ? 22.151 34.323 2.405 1.00 65.94 107 ARG A N 1
ATOM 841 C CA . ARG A 1 107 ? 22.963 34.322 3.636 1.00 65.94 107 ARG A CA 1
ATOM 842 C C . ARG A 1 107 ? 24.469 34.348 3.349 1.00 65.94 107 ARG A C 1
ATOM 844 O O . ARG A 1 107 ? 25.210 34.979 4.094 1.00 65.94 107 ARG A O 1
ATOM 851 N N . LEU A 1 108 ? 24.922 33.692 2.279 1.00 67.06 108 LEU A N 1
ATOM 852 C CA . LEU A 1 108 ? 26.317 33.715 1.829 1.00 67.06 108 LEU A CA 1
ATOM 853 C C . LEU A 1 108 ? 26.716 35.080 1.256 1.00 67.06 108 LEU A C 1
ATOM 855 O O . LEU A 1 108 ? 27.826 35.524 1.524 1.00 67.06 108 LEU A O 1
ATOM 859 N N . LYS A 1 109 ? 25.828 35.761 0.519 1.00 71.62 109 LYS A N 1
ATOM 860 C CA . LYS A 1 109 ? 26.075 37.126 0.021 1.00 71.62 109 LYS A CA 1
ATOM 861 C C . LYS A 1 109 ? 26.310 38.104 1.166 1.00 71.62 109 LYS A C 1
ATOM 863 O O . LYS A 1 109 ? 27.315 38.803 1.152 1.00 71.62 109 LYS A O 1
ATOM 868 N N . VAL A 1 110 ? 25.450 38.070 2.186 1.00 75.19 110 VAL A N 1
ATOM 869 C CA . VAL A 1 110 ? 25.593 38.918 3.381 1.00 75.19 110 VAL A CA 1
ATOM 870 C C . VAL A 1 110 ? 26.933 38.668 4.080 1.00 75.19 110 VAL A C 1
ATOM 872 O O . VAL A 1 110 ? 27.616 39.615 4.436 1.00 75.19 110 VAL A O 1
ATOM 875 N N . LEU A 1 111 ? 27.363 37.409 4.219 1.00 70.25 111 LEU A N 1
ATOM 876 C CA . LEU A 1 111 ? 28.649 37.076 4.849 1.00 70.25 111 LEU A CA 1
ATOM 877 C C . LEU A 1 111 ? 29.881 37.496 4.026 1.00 70.25 111 LEU A C 1
ATOM 879 O O . LEU A 1 111 ? 30.945 37.697 4.604 1.00 70.25 111 LEU A O 1
ATOM 883 N N . ILE A 1 112 ? 29.758 37.595 2.700 1.00 71.56 112 ILE A N 1
ATOM 884 C CA . ILE A 1 112 ? 30.830 38.078 1.815 1.00 71.56 112 ILE A CA 1
ATOM 885 C C . ILE A 1 112 ? 30.910 39.609 1.854 1.00 71.56 112 ILE A C 1
ATOM 887 O O . ILE A 1 112 ? 32.003 40.160 1.810 1.00 71.56 112 ILE A O 1
ATOM 891 N N . GLU A 1 113 ? 29.771 40.294 1.960 1.00 69.94 113 GLU A N 1
ATOM 892 C CA . GLU A 1 113 ? 29.710 41.759 2.055 1.00 69.94 113 GLU A CA 1
ATOM 893 C C . GLU A 1 113 ? 30.162 42.288 3.429 1.00 69.94 113 GLU A C 1
ATOM 895 O O . GLU A 1 113 ? 30.730 43.376 3.498 1.00 69.94 113 GLU A O 1
ATOM 900 N N . ASP A 1 114 ? 29.983 41.510 4.505 1.00 69.75 114 ASP A N 1
ATOM 901 C CA . ASP A 1 114 ? 30.395 41.871 5.876 1.00 69.75 114 ASP A CA 1
ATOM 902 C C . ASP A 1 114 ? 31.875 41.556 6.194 1.00 69.75 114 ASP A C 1
ATOM 904 O O . ASP A 1 114 ? 32.345 41.819 7.304 1.00 69.75 114 ASP A O 1
ATOM 908 N N . ASN A 1 115 ? 32.632 41.000 5.239 1.00 56.12 115 ASN A N 1
ATOM 909 C CA . ASN A 1 115 ? 34.072 40.762 5.366 1.00 56.12 115 ASN A CA 1
ATOM 910 C C . ASN A 1 115 ? 34.836 41.397 4.180 1.00 56.12 115 ASN A C 1
ATOM 912 O O . ASN A 1 115 ? 35.066 40.697 3.189 1.00 56.12 115 ASN A O 1
ATOM 916 N N . PRO A 1 116 ? 35.200 42.697 4.263 1.00 59.56 116 PRO A N 1
ATOM 917 C CA . PRO A 1 116 ? 35.879 43.430 3.189 1.00 59.56 116 PRO A CA 1
ATOM 918 C C . PRO A 1 116 ? 37.280 42.905 2.847 1.00 59.56 116 PRO A C 1
ATOM 920 O O . PRO A 1 116 ? 37.945 42.310 3.728 1.00 59.56 116 PRO A O 1
#

Sequence (116 aa):
MSEIPNHFRHCILYEFQLRNNASAAARNICAALGEGAVADRTCRDWFKRFREGNNASAAARNICAALGEGAVADRTCRDWFKRFREGDMSLEDRPRSGRPLETDIERLKVLIEDNP

Nearest PDB structures (foldseek):
  7s03-assembly1_A-2  TM=5.148E-01  e=3.839E-03  Homo sapiens
  5hoo-assembly1_B  TM=5.125E-01  e=6.342E-02  Drosophila mauritiana
  4u7b-assembly2_G-2  TM=4.236E-01  e=8.821E-02  Drosophila mauritiana

pLDDT: mean 77.92, std 12.46, range [34.28, 93.69]

Radius of gyration: 23.09 Å; Cα contacts (8 Å, |Δi|>4): 70; chains: 1; bounding box: 59×62×38 Å

Solvent-accessible surface area (backbo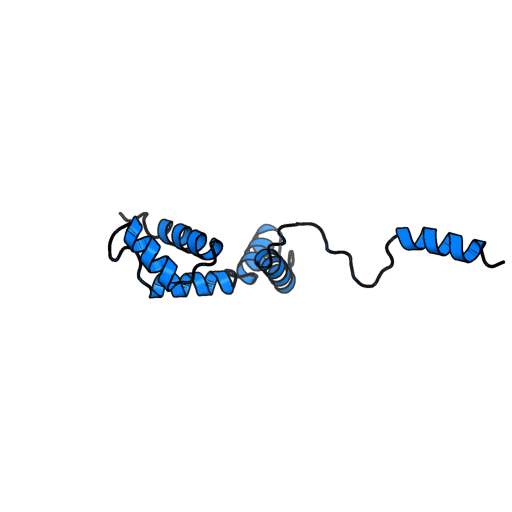ne atoms only — not comparable to full-atom values): 6868 Å² total; per-residue (Å²): 138,84,83,59,79,65,55,55,55,54,56,49,49,52,34,50,72,71,68,51,52,37,66,56,38,23,52,54,48,17,74,74,69,36,85,76,67,49,54,50,66,57,31,42,54,49,52,49,39,58,76,66,44,80,38,30,59,56,54,21,50,52,46,17,73,75,69,37,87,78,66,47,52,48,65,57,34,42,52,50,56,48,36,46,74,74,66,50,78,70,88,67,82,73,82,66,88,90,63,83,57,76,73,50,53,62,55,48,50,52,58,54,70,76,54,129